Protein AF-A0A1M6M9C9-F1 (afdb_monomer_lite)

Organism: NCBI:txid1121331

pLDDT: mean 77.44, std 14.17, range [44.44, 95.62]

Structure (mmCIF, N/CA/C/O backbone):
data_AF-A0A1M6M9C9-F1
#
_entry.id   AF-A0A1M6M9C9-F1
#
loop_
_atom_site.group_PDB
_atom_site.id
_atom_site.type_symbol
_atom_site.label_atom_id
_atom_site.label_alt_id
_atom_site.label_comp_id
_atom_site.label_asym_id
_atom_site.label_entity_id
_atom_site.label_seq_id
_atom_site.pdbx_PDB_ins_code
_atom_site.Cartn_x
_atom_site.Cartn_y
_atom_site.Cartn_z
_atom_site.occupancy
_atom_site.B_iso_or_equiv
_atom_site.auth_seq_id
_atom_site.auth_comp_id
_atom_site.auth_asym_id
_atom_site.auth_atom_id
_atom_site.pdbx_PDB_model_num
ATOM 1 N N . MET A 1 1 ? -35.281 -10.801 38.984 1.00 44.44 1 MET A N 1
ATOM 2 C CA . MET A 1 1 ? -34.583 -9.946 37.993 1.00 44.44 1 MET A CA 1
ATOM 3 C C . MET A 1 1 ? -33.604 -9.018 38.710 1.00 44.44 1 MET A C 1
ATOM 5 O O . MET A 1 1 ? -34.039 -8.128 39.432 1.00 44.44 1 MET A O 1
ATOM 9 N N . LYS A 1 2 ? -32.287 -9.253 38.596 1.00 58.94 2 LYS A N 1
ATOM 10 C CA . LYS A 1 2 ? -31.262 -8.407 39.236 1.00 58.94 2 LYS A CA 1
ATOM 11 C C . LYS A 1 2 ? -31.232 -7.044 38.534 1.00 58.94 2 LYS A C 1
ATOM 13 O O . LYS A 1 2 ? -30.994 -6.980 37.333 1.00 58.94 2 LYS A O 1
ATOM 18 N N . ARG A 1 3 ? -31.496 -5.961 39.272 1.00 61.00 3 ARG A N 1
ATOM 19 C CA . ARG A 1 3 ? -31.441 -4.588 38.751 1.00 61.00 3 ARG A CA 1
ATOM 20 C C . ARG A 1 3 ? -30.004 -4.260 38.345 1.00 61.00 3 ARG A C 1
ATOM 22 O O . ARG A 1 3 ? -29.130 -4.124 39.199 1.00 61.00 3 ARG A O 1
ATOM 29 N N . LEU A 1 4 ? -29.762 -4.159 37.041 1.00 64.25 4 LEU A N 1
ATOM 30 C CA . LEU A 1 4 ? -28.493 -3.696 36.488 1.00 64.25 4 LEU A CA 1
ATOM 31 C C . LEU A 1 4 ? -28.239 -2.271 36.991 1.00 64.25 4 LEU A C 1
ATOM 33 O O . LEU A 1 4 ? -29.016 -1.353 36.729 1.00 64.25 4 LEU A O 1
ATOM 37 N N . LYS A 1 5 ? -27.167 -2.085 37.767 1.00 76.62 5 LYS A N 1
ATOM 38 C CA . LYS A 1 5 ? -26.763 -0.756 38.236 1.00 76.62 5 LYS A CA 1
ATOM 39 C C . LYS A 1 5 ? -26.326 0.062 37.017 1.00 76.62 5 LYS A C 1
ATOM 41 O O . LYS A 1 5 ? -25.571 -0.446 36.195 1.00 76.62 5 LYS A O 1
ATOM 46 N N . LYS A 1 6 ? -26.753 1.329 36.915 1.00 78.25 6 LYS A N 1
ATOM 47 C CA . LYS A 1 6 ? -26.471 2.224 35.767 1.00 78.25 6 LYS A CA 1
ATOM 48 C C . LYS A 1 6 ? -24.984 2.261 35.356 1.00 78.25 6 LYS A C 1
ATOM 50 O O . LYS A 1 6 ? -24.682 2.359 34.175 1.00 78.25 6 LYS A O 1
ATOM 55 N N . LYS A 1 7 ? -24.063 2.088 36.315 1.00 81.56 7 LYS A N 1
ATOM 56 C CA . LYS A 1 7 ? -22.613 1.973 36.069 1.00 81.56 7 LYS A CA 1
ATOM 57 C C . LYS A 1 7 ? -22.235 0.749 35.217 1.00 81.56 7 LYS A C 1
ATOM 59 O O . LYS A 1 7 ? -21.380 0.861 34.354 1.00 81.56 7 LYS A O 1
ATOM 64 N N . ASN A 1 8 ? -22.896 -0.393 35.403 1.00 86.62 8 ASN A N 1
ATOM 65 C CA . ASN A 1 8 ? -22.626 -1.613 34.634 1.00 86.62 8 ASN A CA 1
ATOM 66 C C . ASN A 1 8 ? -23.091 -1.470 33.180 1.00 86.62 8 ASN A C 1
ATOM 68 O O . ASN A 1 8 ? -22.435 -1.977 32.280 1.00 86.62 8 ASN A O 1
ATOM 72 N N . ILE A 1 9 ? -24.191 -0.747 32.951 1.00 89.62 9 ILE A N 1
ATOM 73 C CA . ILE A 1 9 ? -24.669 -0.434 31.598 1.00 89.62 9 ILE A CA 1
ATOM 74 C C . ILE A 1 9 ? -23.647 0.446 30.870 1.00 89.62 9 ILE A C 1
ATOM 76 O O . ILE A 1 9 ? -23.323 0.164 29.723 1.00 89.62 9 ILE A O 1
ATOM 80 N N . LEU A 1 10 ? -23.077 1.450 31.549 1.00 91.06 10 LEU A N 1
ATOM 81 C CA . LEU A 1 10 ? -22.030 2.298 30.972 1.00 91.06 10 LEU A CA 1
ATOM 82 C C . LEU A 1 10 ? -20.797 1.484 30.544 1.00 91.06 10 LEU A C 1
ATOM 84 O O . LEU A 1 10 ? -20.293 1.681 29.442 1.00 91.06 10 LEU A O 1
ATOM 88 N N . TYR A 1 11 ? -20.351 0.535 31.374 1.00 92.88 11 TYR A N 1
ATOM 89 C CA . TYR A 1 11 ? -19.235 -0.351 31.024 1.00 92.88 11 TYR A CA 1
ATOM 9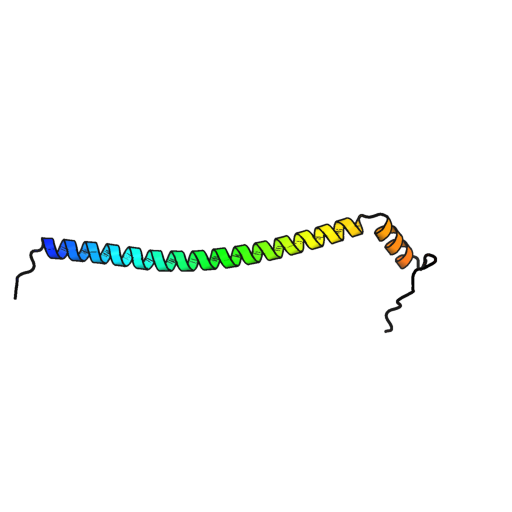0 C C . TYR A 1 11 ? -19.539 -1.235 29.814 1.00 92.88 11 TYR A C 1
ATOM 92 O O . TYR A 1 11 ? -18.699 -1.365 28.929 1.00 92.88 11 TYR A O 1
ATOM 100 N N . VAL A 1 12 ? -20.740 -1.812 29.741 1.00 93.81 12 VAL A N 1
ATOM 101 C CA . VAL A 1 12 ? -21.142 -2.637 28.592 1.00 93.81 12 VAL A CA 1
ATOM 102 C C . VAL A 1 12 ? -21.167 -1.805 27.311 1.00 93.81 12 VAL A C 1
ATOM 104 O O . VAL A 1 12 ? -20.626 -2.239 26.300 1.00 93.81 12 VAL A O 1
ATOM 107 N N . VAL A 1 13 ? -21.720 -0.590 27.355 1.00 93.69 13 VAL A N 1
ATOM 108 C CA . VAL A 1 13 ? -21.747 0.313 26.193 1.00 93.69 13 VAL A CA 1
ATOM 109 C C . VAL A 1 13 ? -20.333 0.692 25.749 1.00 93.69 13 VAL A C 1
ATOM 111 O O . VAL A 1 13 ? -20.043 0.650 24.555 1.00 93.69 13 VAL A O 1
ATOM 114 N N . ALA A 1 14 ? -19.435 0.996 26.689 1.00 93.75 14 ALA A N 1
ATOM 115 C CA . ALA A 1 14 ? -18.041 1.303 26.374 1.00 93.75 14 ALA A CA 1
ATOM 116 C C . ALA A 1 14 ? -17.332 0.118 25.697 1.00 93.75 14 ALA A C 1
ATOM 118 O O . ALA A 1 14 ? -16.662 0.300 24.684 1.00 93.75 14 ALA A O 1
ATOM 119 N N . ILE A 1 15 ? -17.528 -1.102 26.206 1.00 94.94 15 ILE A N 1
ATOM 120 C CA . ILE A 1 15 ? -16.946 -2.316 25.615 1.00 94.94 15 ILE A CA 1
ATOM 121 C C . ILE A 1 15 ? -17.495 -2.550 24.205 1.00 94.94 15 ILE A C 1
ATOM 123 O O . ILE A 1 15 ? -16.723 -2.809 23.287 1.00 94.94 15 ILE A O 1
ATOM 127 N N . VAL A 1 16 ? -18.809 -2.421 24.008 1.00 95.62 16 VAL A N 1
ATOM 128 C CA . VAL A 1 16 ? -19.433 -2.589 22.686 1.00 95.62 16 VAL A CA 1
ATOM 129 C C . VAL A 1 16 ? -18.902 -1.558 21.690 1.00 95.62 16 VAL A C 1
ATOM 131 O O . VAL A 1 16 ? -18.598 -1.915 20.555 1.00 95.62 16 VAL A O 1
ATOM 134 N N . TYR A 1 17 ? -18.724 -0.303 22.109 1.00 95.44 17 TYR A N 1
ATOM 135 C CA . TYR A 1 17 ? -18.149 0.742 21.261 1.00 95.44 17 TYR A CA 1
ATOM 136 C C . TYR A 1 17 ? -16.704 0.428 20.847 1.00 95.44 17 TYR A C 1
ATOM 138 O O . TYR A 1 17 ? -16.344 0.560 19.673 1.00 95.44 17 TYR A O 1
ATOM 146 N N . VAL A 1 18 ? -15.881 -0.045 21.788 1.00 95.06 18 VAL A N 1
ATOM 147 C CA . VAL A 1 18 ? -14.507 -0.472 21.495 1.00 95.06 18 VAL A CA 1
ATOM 148 C C 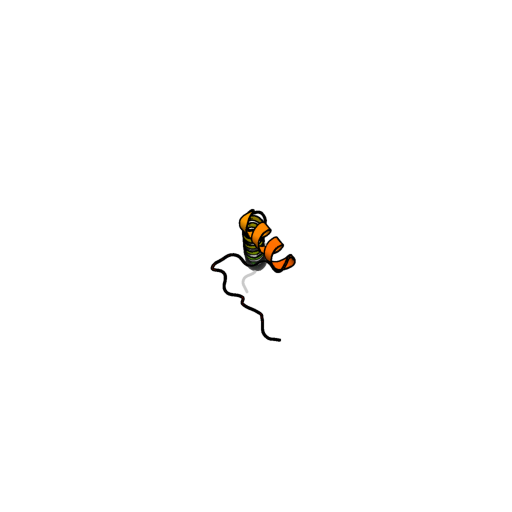. VAL A 1 18 ? -14.517 -1.651 20.520 1.00 95.06 18 VAL A C 1
ATOM 150 O O . VAL A 1 18 ? -13.875 -1.591 19.479 1.00 95.06 18 VAL A O 1
ATOM 153 N N . LEU A 1 19 ? -15.307 -2.694 20.772 1.00 95.06 19 LEU A N 1
ATOM 154 C CA . LEU A 1 19 ? -15.384 -3.844 19.864 1.00 95.06 19 LEU A CA 1
ATOM 155 C C . LEU A 1 19 ? -15.851 -3.449 18.456 1.00 95.06 19 LEU A C 1
ATOM 157 O O . LEU A 1 19 ? -15.283 -3.914 17.469 1.00 95.06 19 LEU A O 1
ATOM 161 N N . TYR A 1 20 ? -16.833 -2.551 18.353 1.00 94.75 20 TYR A N 1
ATOM 162 C CA . TYR A 1 20 ? -17.318 -2.037 17.074 1.00 94.75 20 TYR A CA 1
ATOM 163 C C . TYR A 1 20 ? -16.232 -1.274 16.303 1.00 94.75 20 TYR A C 1
ATOM 165 O O . TYR A 1 20 ? -16.016 -1.522 15.117 1.00 94.75 20 TYR A O 1
ATOM 173 N N . THR A 1 21 ? -15.515 -0.374 16.980 1.00 93.50 21 THR A N 1
ATOM 174 C CA . THR A 1 21 ? -14.437 0.415 16.363 1.00 93.50 21 THR A CA 1
ATOM 175 C C . THR A 1 21 ? -13.240 -0.441 15.960 1.00 93.50 21 THR A C 1
ATOM 177 O O . THR A 1 21 ? -12.622 -0.169 14.934 1.00 93.50 21 THR A O 1
ATOM 180 N N . PHE A 1 22 ? -12.911 -1.492 16.712 1.00 93.31 22 PHE A N 1
ATOM 181 C CA . PHE A 1 22 ? -11.875 -2.448 16.315 1.00 93.31 22 PHE A CA 1
ATOM 182 C C . PHE A 1 22 ? -12.303 -3.291 15.108 1.00 93.31 22 PHE A C 1
ATOM 184 O O . PHE A 1 22 ? -11.508 -3.491 14.190 1.00 93.31 22 PHE A O 1
ATOM 191 N N . ALA A 1 23 ? -13.559 -3.746 15.067 1.00 91.75 23 ALA A N 1
ATOM 192 C CA . ALA A 1 23 ? -14.081 -4.511 13.938 1.00 91.75 23 ALA A CA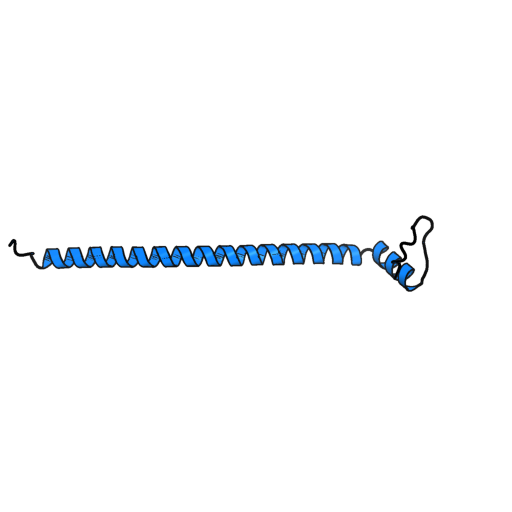 1
ATOM 193 C C . ALA A 1 23 ? -14.091 -3.689 12.638 1.00 91.75 23 ALA A C 1
ATOM 195 O O . ALA A 1 23 ? -13.652 -4.178 11.597 1.00 91.75 23 ALA A O 1
ATOM 196 N N . SER A 1 24 ? -14.529 -2.426 12.692 1.00 87.19 24 SER A N 1
ATOM 197 C CA . SER A 1 24 ? -14.528 -1.549 11.515 1.00 87.19 24 SER A CA 1
ATOM 198 C C . SER A 1 24 ? -13.109 -1.237 11.033 1.00 87.19 24 SER A C 1
ATOM 200 O O . SER A 1 24 ? -12.837 -1.313 9.835 1.00 87.19 24 SER A O 1
ATOM 202 N N . GLN A 1 25 ? -12.176 -0.977 11.954 1.00 86.25 25 GLN A N 1
ATOM 203 C CA . GLN A 1 25 ? -10.768 -0.760 11.618 1.00 86.25 25 GLN A CA 1
ATOM 204 C C . GLN A 1 25 ? -10.126 -1.992 10.974 1.00 86.25 25 GLN A C 1
ATOM 206 O O . GLN A 1 25 ? -9.383 -1.843 10.007 1.00 86.25 25 GLN A O 1
ATOM 211 N N . ALA A 1 26 ? -10.436 -3.204 11.447 1.00 87.19 26 ALA A N 1
ATOM 212 C CA . ALA A 1 26 ? -9.909 -4.437 10.863 1.00 87.19 26 ALA A CA 1
ATOM 213 C C . ALA A 1 26 ? -10.323 -4.609 9.389 1.00 87.19 26 ALA A C 1
ATOM 215 O O . ALA A 1 26 ? -9.491 -4.973 8.554 1.00 87.19 26 ALA A O 1
ATOM 216 N N . ILE A 1 27 ? -11.578 -4.290 9.054 1.00 86.88 27 ILE A N 1
ATOM 217 C CA . ILE A 1 27 ? -12.092 -4.342 7.675 1.00 86.88 27 ILE A CA 1
ATOM 218 C C . ILE A 1 27 ? -11.395 -3.292 6.800 1.00 86.88 27 ILE A C 1
ATOM 220 O O . ILE A 1 27 ? -10.913 -3.616 5.711 1.00 86.88 27 ILE A O 1
ATOM 224 N N . THR A 1 28 ? -11.284 -2.051 7.282 1.00 88.81 28 THR A N 1
ATOM 225 C CA . THR A 1 28 ? -10.592 -0.969 6.563 1.00 88.81 28 THR A CA 1
ATOM 226 C C . THR A 1 28 ? -9.139 -1.332 6.275 1.00 88.81 28 THR A C 1
ATOM 228 O O . THR A 1 28 ? -8.682 -1.186 5.142 1.00 88.81 28 THR A O 1
ATOM 231 N N . LEU A 1 29 ? -8.433 -1.891 7.261 1.00 89.75 29 LEU A N 1
ATOM 232 C CA . LEU A 1 29 ? -7.041 -2.307 7.107 1.00 89.75 29 LEU A CA 1
ATOM 233 C C . LEU A 1 29 ? -6.889 -3.404 6.043 1.00 89.75 29 LEU A C 1
ATOM 235 O O . LEU A 1 29 ? -5.917 -3.424 5.288 1.00 89.75 29 LEU A O 1
ATOM 239 N N . GLN A 1 30 ? -7.848 -4.329 5.971 1.00 88.50 30 GLN A N 1
ATOM 240 C CA . GLN A 1 30 ? -7.831 -5.403 4.984 1.00 88.50 30 GLN A CA 1
ATOM 241 C C . GLN A 1 30 ? -8.076 -4.878 3.563 1.00 88.50 30 GLN A C 1
ATOM 243 O O . GLN A 1 30 ? -7.421 -5.334 2.624 1.00 88.50 30 GLN A O 1
ATOM 248 N N . ASN A 1 31 ? -8.968 -3.899 3.402 1.00 87.38 31 ASN A N 1
ATOM 249 C CA . ASN A 1 31 ? -9.212 -3.244 2.116 1.00 87.38 31 ASN A CA 1
ATOM 250 C C . ASN A 1 31 ? -7.998 -2.423 1.663 1.00 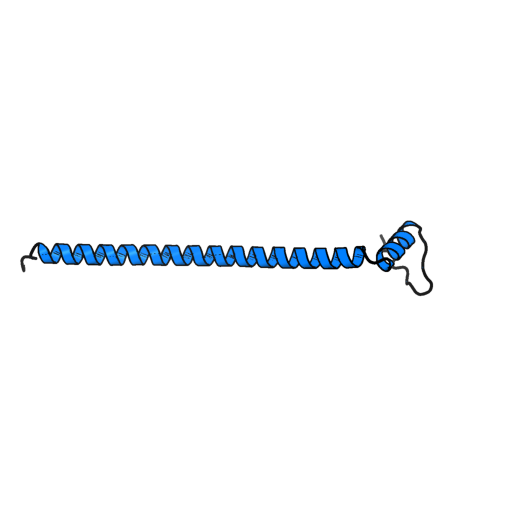87.38 31 ASN A C 1
ATOM 252 O O . ASN A 1 31 ? -7.536 -2.602 0.538 1.00 87.38 31 ASN A O 1
ATOM 256 N N . GLN A 1 32 ? -7.404 -1.635 2.561 1.00 86.50 32 GLN A N 1
ATOM 257 C CA . GLN A 1 32 ? -6.180 -0.878 2.277 1.00 86.50 32 GLN A CA 1
ATOM 258 C C . GLN A 1 32 ? -5.019 -1.796 1.875 1.00 86.50 32 GLN A C 1
ATOM 260 O O . GLN A 1 32 ? -4.310 -1.517 0.913 1.00 86.50 32 GLN A O 1
ATOM 265 N N . LYS A 1 33 ? -4.846 -2.945 2.544 1.00 88.06 33 LYS A N 1
ATOM 266 C CA . LYS A 1 33 ? -3.834 -3.941 2.151 1.00 88.06 33 LYS A CA 1
ATOM 267 C C . LYS A 1 33 ? -4.053 -4.481 0.737 1.00 88.06 33 LYS A C 1
ATOM 269 O O . LYS A 1 33 ? -3.081 -4.675 0.011 1.00 88.06 33 LYS A O 1
ATOM 274 N N . LYS A 1 34 ? -5.306 -4.724 0.336 1.00 88.88 34 LYS A N 1
ATOM 275 C CA . LYS A 1 34 ? -5.631 -5.166 -1.030 1.00 88.88 34 LYS A CA 1
ATOM 276 C C . LYS A 1 34 ? -5.309 -4.088 -2.060 1.00 88.88 34 LYS A C 1
ATOM 278 O O . LYS A 1 34 ? -4.770 -4.413 -3.112 1.00 88.88 34 LYS A O 1
ATOM 283 N N . GLU A 1 35 ? -5.615 -2.829 -1.766 1.00 88.25 35 GLU A N 1
ATOM 284 C CA . GLU A 1 35 ? -5.272 -1.705 -2.642 1.00 88.25 35 GLU A CA 1
ATOM 285 C C . GLU A 1 35 ? -3.759 -1.555 -2.787 1.00 88.25 35 GLU A C 1
ATOM 287 O O . GLU A 1 35 ? -3.259 -1.525 -3.907 1.00 88.25 35 GLU A O 1
ATOM 292 N N . ILE A 1 36 ? -3.013 -1.581 -1.679 1.00 89.94 36 ILE A N 1
ATOM 293 C CA . ILE A 1 36 ? -1.544 -1.542 -1.694 1.00 89.94 36 ILE A CA 1
ATOM 294 C C . ILE A 1 36 ? -0.973 -2.690 -2.533 1.00 89.94 36 ILE A C 1
ATOM 296 O O . ILE A 1 36 ? -0.051 -2.479 -3.317 1.00 89.94 36 ILE A O 1
ATOM 300 N N . ALA A 1 37 ? -1.520 -3.903 -2.409 1.00 90.69 37 ALA A N 1
ATOM 301 C CA . ALA A 1 37 ? -1.083 -5.038 -3.217 1.00 90.69 37 ALA A CA 1
ATOM 302 C C . ALA A 1 37 ? -1.320 -4.805 -4.719 1.00 90.69 37 ALA A C 1
ATOM 304 O O . ALA A 1 37 ? -0.423 -5.071 -5.518 1.00 90.69 37 ALA A O 1
ATOM 305 N N . LYS A 1 38 ? -2.482 -4.255 -5.101 1.00 90.94 38 LYS A N 1
ATOM 306 C CA . LYS A 1 38 ? -2.771 -3.891 -6.498 1.00 90.94 38 LYS A CA 1
ATOM 307 C C . LYS A 1 38 ? -1.806 -2.830 -7.017 1.00 90.94 38 LYS A C 1
ATOM 309 O O . LYS A 1 38 ? -1.203 -3.033 -8.064 1.00 90.94 38 LYS A O 1
ATOM 314 N N . TYR A 1 39 ? -1.613 -1.741 -6.273 1.00 87.88 39 TYR A N 1
ATOM 315 C CA . TYR A 1 39 ? -0.700 -0.671 -6.673 1.00 87.88 39 TYR A CA 1
ATOM 316 C C . TYR A 1 39 ? 0.749 -1.151 -6.777 1.00 87.88 39 TYR A C 1
ATOM 318 O O . TYR A 1 39 ? 1.441 -0.781 -7.716 1.00 87.88 39 TYR A O 1
ATOM 326 N N . ASN A 1 40 ? 1.204 -2.021 -5.873 1.00 89.94 40 ASN A N 1
ATOM 327 C CA . ASN A 1 40 ? 2.536 -2.620 -5.977 1.00 89.94 40 ASN A CA 1
ATOM 328 C C . ASN A 1 40 ? 2.679 -3.503 -7.219 1.00 89.94 40 ASN A C 1
ATOM 330 O O . ASN A 1 40 ? 3.729 -3.489 -7.856 1.00 89.94 40 ASN A O 1
ATOM 334 N N . GLN A 1 41 ? 1.640 -4.259 -7.576 1.00 90.50 41 GLN A N 1
ATOM 335 C CA . GLN A 1 41 ? 1.651 -5.072 -8.788 1.00 90.50 41 GLN A CA 1
ATOM 336 C C . GLN A 1 41 ? 1.680 -4.200 -10.053 1.00 90.50 41 GLN A C 1
ATOM 338 O O . GLN A 1 41 ? 2.438 -4.493 -10.976 1.00 90.50 41 GLN A O 1
ATOM 343 N N . GLU A 1 42 ? 0.900 -3.118 -10.085 1.00 89.31 42 GLU A N 1
ATOM 344 C CA . GLU A 1 42 ? 0.928 -2.110 -11.153 1.00 89.31 42 GLU A CA 1
ATOM 345 C C . GLU A 1 42 ? 2.330 -1.500 -11.286 1.00 89.31 42 GLU A C 1
ATOM 347 O O . GLU A 1 42 ? 2.911 -1.470 -12.366 1.00 89.31 42 GLU A O 1
ATOM 352 N N . LEU A 1 43 ? 2.919 -1.095 -10.158 1.00 89.50 43 LEU A N 1
ATOM 353 C CA . LEU A 1 43 ? 4.235 -0.470 -10.105 1.00 89.50 43 LEU A CA 1
ATOM 354 C C . LEU A 1 43 ? 5.330 -1.427 -10.581 1.00 89.50 43 LEU A C 1
ATOM 356 O O . LEU A 1 43 ? 6.217 -1.016 -11.324 1.00 89.50 43 LEU A O 1
ATOM 360 N N . GLN A 1 44 ? 5.256 -2.710 -10.216 1.00 89.00 44 GLN A N 1
ATOM 361 C CA . GLN A 1 44 ? 6.174 -3.723 -10.739 1.00 89.00 44 GLN A CA 1
ATOM 362 C C . GLN A 1 44 ? 6.042 -3.903 -12.252 1.00 89.00 44 GLN A C 1
ATOM 364 O O . GLN A 1 44 ? 7.064 -4.004 -12.925 1.00 89.00 44 GLN A O 1
ATOM 369 N N . ARG A 1 45 ? 4.818 -3.914 -12.794 1.00 89.00 45 ARG A N 1
ATOM 370 C CA . ARG A 1 45 ? 4.594 -4.017 -14.245 1.00 89.00 45 ARG A CA 1
ATOM 371 C C . ARG A 1 45 ? 5.176 -2.825 -14.988 1.00 89.00 45 ARG A C 1
ATOM 373 O O . ARG A 1 45 ? 5.982 -3.022 -15.887 1.00 89.00 45 ARG A O 1
ATOM 380 N N . VAL A 1 46 ? 4.833 -1.613 -14.558 1.00 86.00 46 VAL A N 1
ATOM 381 C CA . VAL A 1 46 ? 5.333 -0.376 -15.174 1.00 86.00 46 VAL A CA 1
ATOM 382 C C . VAL A 1 46 ? 6.854 -0.291 -15.068 1.00 86.00 46 VAL A C 1
ATOM 384 O O . VAL A 1 46 ? 7.516 0.123 -16.011 1.00 86.00 46 VAL A O 1
ATOM 387 N N . LYS A 1 47 ? 7.439 -0.716 -13.943 1.00 88.06 47 LYS A N 1
ATOM 388 C CA . LYS A 1 47 ? 8.896 -0.741 -13.784 1.00 88.06 47 LYS A CA 1
ATOM 389 C C . LYS A 1 47 ? 9.561 -1.754 -14.720 1.00 88.06 47 LYS A C 1
ATOM 391 O O . LYS A 1 47 ? 10.604 -1.441 -15.280 1.00 88.06 47 LYS A O 1
ATOM 396 N N . ALA A 1 48 ? 8.968 -2.935 -14.892 1.00 86.56 48 ALA A N 1
ATOM 397 C CA . ALA A 1 48 ? 9.473 -3.942 -15.821 1.00 86.56 48 ALA A CA 1
ATOM 398 C C . ALA A 1 48 ? 9.381 -3.465 -17.278 1.00 86.56 48 ALA A C 1
ATOM 400 O O . ALA A 1 48 ? 10.334 -3.630 -18.029 1.00 86.56 48 ALA A O 1
ATOM 401 N N . GLU A 1 49 ? 8.273 -2.826 -17.653 1.00 86.81 49 GLU A N 1
ATOM 402 C CA . GLU A 1 49 ? 8.088 -2.231 -18.979 1.00 86.81 49 GLU A CA 1
ATOM 403 C C . GLU A 1 49 ? 9.087 -1.099 -19.231 1.00 86.81 49 GLU A C 1
ATOM 405 O O . GLU A 1 49 ? 9.731 -1.064 -20.272 1.00 86.81 49 GLU A O 1
ATOM 410 N N . ASN A 1 50 ? 9.290 -0.213 -18.254 1.00 85.44 50 ASN A N 1
ATOM 411 C CA . ASN A 1 50 ? 10.283 0.853 -18.360 1.00 85.44 50 ASN A CA 1
ATOM 412 C C . ASN A 1 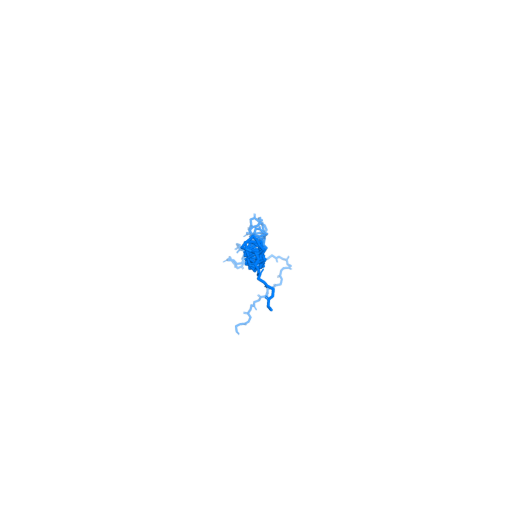50 ? 11.696 0.283 -18.546 1.00 85.44 50 ASN A C 1
ATOM 414 O O . ASN A 1 50 ? 12.440 0.757 -19.396 1.00 85.44 50 ASN A O 1
ATOM 418 N N . GLN A 1 51 ? 12.037 -0.774 -17.806 1.00 82.62 51 GLN A N 1
ATOM 419 C CA . GLN A 1 51 ? 13.334 -1.424 -17.939 1.00 82.62 51 GLN A CA 1
ATOM 420 C C . GLN A 1 51 ? 13.511 -2.086 -19.313 1.00 82.62 51 GLN A C 1
ATOM 422 O O . GLN A 1 51 ? 14.554 -1.899 -19.925 1.00 82.62 51 GLN A O 1
ATOM 427 N N . GLN A 1 52 ? 12.483 -2.755 -19.847 1.00 81.06 52 GLN A N 1
ATOM 428 C CA . GLN A 1 52 ? 12.517 -3.284 -21.217 1.00 81.06 52 GLN A CA 1
ATOM 429 C C . GLN A 1 52 ? 12.690 -2.177 -22.258 1.00 81.06 52 GLN A C 1
ATOM 431 O O . GLN A 1 52 ? 13.546 -2.283 -23.125 1.00 81.06 52 GLN A O 1
ATOM 436 N N . LEU A 1 53 ? 11.933 -1.084 -22.142 1.00 79.75 53 LEU A N 1
ATOM 437 C CA . LEU A 1 53 ? 12.058 0.060 -23.044 1.00 79.75 53 LEU A CA 1
ATOM 438 C C . LEU A 1 53 ? 13.437 0.722 -22.950 1.00 79.75 53 LEU A C 1
ATOM 440 O O . LEU A 1 53 ? 13.937 1.236 -23.945 1.00 79.75 53 LEU A O 1
ATOM 444 N N . GLN A 1 54 ? 14.053 0.726 -21.769 1.00 75.31 54 GLN A N 1
ATOM 445 C CA . GLN A 1 54 ? 15.398 1.251 -21.566 1.00 75.31 54 GLN A CA 1
ATOM 446 C C . GLN A 1 54 ? 16.471 0.330 -22.156 1.00 75.31 54 GLN A C 1
ATOM 448 O O . GLN A 1 54 ? 17.436 0.828 -22.737 1.00 75.31 54 GLN A O 1
ATOM 453 N N . ASP A 1 55 ? 16.292 -0.986 -22.057 1.00 75.19 55 ASP A N 1
ATOM 454 C CA . ASP A 1 55 ? 17.156 -1.969 -22.711 1.00 75.19 55 ASP A CA 1
ATOM 455 C C . ASP A 1 55 ? 17.029 -1.860 -24.242 1.00 75.19 55 ASP A C 1
ATOM 457 O O . ASP A 1 55 ? 18.040 -1.740 -24.935 1.00 75.19 55 ASP A O 1
ATOM 461 N N . ASP A 1 56 ? 15.803 -1.780 -24.770 1.00 69.38 56 ASP A N 1
ATOM 462 C CA . ASP A 1 56 ? 15.523 -1.579 -26.197 1.00 69.38 56 ASP A CA 1
ATOM 463 C C . ASP A 1 56 ? 16.092 -0.252 -26.707 1.00 69.38 56 ASP A C 1
ATOM 465 O O . ASP A 1 56 ? 16.696 -0.205 -27.778 1.00 69.38 56 ASP A O 1
ATOM 469 N N . ALA A 1 57 ? 15.942 0.830 -25.938 1.00 69.81 57 ALA A N 1
ATOM 470 C CA . ALA A 1 57 ? 16.532 2.122 -26.264 1.00 69.81 57 ALA A CA 1
ATOM 471 C C . ALA A 1 57 ? 18.061 2.048 -26.266 1.00 69.81 57 ALA A C 1
ATOM 473 O O . ALA A 1 57 ? 18.683 2.584 -27.173 1.00 69.81 57 ALA A O 1
ATOM 474 N N . SER A 1 58 ? 18.668 1.350 -25.303 1.00 65.00 58 SER A N 1
ATOM 475 C CA . SER A 1 58 ? 20.125 1.192 -25.237 1.00 65.00 58 SER A CA 1
ATOM 476 C C . SER A 1 58 ? 20.661 0.378 -26.415 1.00 65.00 58 SER A C 1
ATOM 478 O O . SER A 1 58 ? 21.709 0.710 -26.956 1.00 65.00 58 SER A O 1
ATOM 480 N N . ILE A 1 59 ? 19.934 -0.656 -26.850 1.00 63.38 59 ILE A N 1
ATOM 481 C CA . ILE A 1 59 ? 20.257 -1.413 -28.066 1.00 63.38 59 ILE A CA 1
ATOM 482 C C . ILE A 1 59 ? 20.069 -0.525 -29.299 1.00 63.38 59 ILE A C 1
ATOM 484 O O . ILE A 1 59 ? 20.928 -0.521 -30.176 1.00 63.38 59 ILE A O 1
ATOM 488 N N . ALA A 1 60 ? 18.993 0.259 -29.366 1.00 60.56 60 ALA A N 1
ATOM 489 C CA . ALA A 1 60 ? 18.741 1.164 -30.482 1.00 60.56 60 ALA A CA 1
ATOM 490 C C . ALA A 1 60 ? 19.807 2.266 -30.616 1.00 60.56 60 ALA A C 1
ATOM 492 O O . ALA A 1 60 ? 20.132 2.664 -31.735 1.00 60.56 60 ALA A O 1
ATOM 493 N N . ASP A 1 61 ? 20.367 2.709 -29.489 1.00 59.22 61 ASP A N 1
ATOM 494 C CA . ASP A 1 61 ? 21.428 3.718 -29.405 1.00 59.22 61 ASP A CA 1
ATOM 495 C C . ASP A 1 61 ? 22.830 3.137 -29.674 1.00 59.22 61 ASP A C 1
ATOM 497 O O . ASP A 1 61 ? 23.814 3.874 -29.704 1.00 59.22 61 ASP A O 1
ATOM 501 N N . THR A 1 62 ? 22.960 1.819 -29.895 1.00 64.56 62 THR A N 1
ATOM 502 C CA . THR A 1 62 ? 24.229 1.254 -30.372 1.00 64.56 62 THR A CA 1
ATOM 503 C C . THR A 1 62 ? 24.409 1.494 -31.867 1.00 64.56 62 THR A C 1
ATOM 505 O O . THR A 1 62 ? 23.514 1.236 -32.681 1.00 64.56 62 THR A O 1
ATOM 508 N N . ASP A 1 63 ? 25.616 1.928 -32.239 1.00 60.78 63 ASP A N 1
ATOM 509 C CA . ASP A 1 63 ? 26.016 2.151 -33.632 1.00 60.78 63 ASP A CA 1
ATOM 510 C C . ASP A 1 63 ? 25.747 0.924 -34.516 1.00 60.78 63 ASP A C 1
ATOM 512 O O . ASP A 1 63 ? 25.373 1.074 -35.673 1.00 60.78 63 ASP A O 1
ATOM 516 N N . GLU A 1 64 ? 25.850 -0.294 -33.975 1.00 66.56 64 GLU A N 1
ATOM 517 C CA . GLU A 1 64 ? 25.600 -1.539 -34.709 1.00 66.56 64 GLU A CA 1
ATOM 518 C C . GLU A 1 64 ? 24.122 -1.712 -35.109 1.00 66.56 64 GLU A C 1
ATOM 520 O O . GLU A 1 64 ? 23.829 -2.115 -36.238 1.00 66.56 64 GLU A O 1
ATOM 525 N N . TYR A 1 65 ? 23.177 -1.368 -34.225 1.00 65.88 65 TYR A N 1
ATOM 526 C CA . TYR A 1 65 ? 21.746 -1.417 -34.537 1.00 65.88 65 TYR A CA 1
ATOM 527 C C . TYR A 1 65 ? 21.359 -0.323 -35.533 1.00 65.88 65 TYR A C 1
ATOM 529 O O . TYR A 1 65 ? 20.626 -0.589 -36.489 1.00 65.88 65 TYR A O 1
ATOM 537 N N . SER A 1 66 ? 21.893 0.888 -35.354 1.00 64.69 66 SER A N 1
ATOM 538 C CA . SER A 1 66 ? 21.695 1.997 -36.291 1.00 64.69 66 SER A CA 1
ATOM 539 C C . SER A 1 66 ? 22.303 1.708 -37.668 1.00 64.69 66 SER A C 1
ATOM 541 O O . SER A 1 66 ? 21.660 1.960 -38.687 1.00 64.69 66 SER A O 1
ATOM 543 N N . GLU A 1 67 ? 23.493 1.107 -37.728 1.00 68.12 67 GLU A N 1
ATOM 544 C CA . GLU A 1 67 ? 24.132 0.673 -38.973 1.00 68.12 67 GLU A CA 1
ATOM 545 C C . GLU A 1 67 ? 23.315 -0.430 -39.657 1.00 68.12 67 GLU A C 1
ATOM 547 O O . GLU A 1 67 ? 23.077 -0.358 -40.864 1.00 68.12 67 GLU A O 1
ATOM 552 N N . ARG A 1 68 ? 22.825 -1.422 -38.899 1.00 69.56 68 ARG A N 1
ATOM 553 C CA . ARG A 1 68 ? 21.962 -2.484 -39.435 1.00 69.56 68 ARG A CA 1
ATOM 554 C C . ARG A 1 68 ? 20.638 -1.927 -39.961 1.00 69.56 68 ARG A C 1
ATOM 556 O O . ARG A 1 68 ? 20.223 -2.296 -41.055 1.00 69.56 68 ARG A O 1
ATOM 563 N N . LEU A 1 69 ? 20.005 -1.004 -39.234 1.00 68.88 69 LEU A N 1
ATOM 564 C CA . LEU A 1 69 ? 18.760 -0.353 -39.649 1.00 68.88 69 LEU A CA 1
ATOM 565 C C . LEU A 1 69 ? 18.966 0.524 -40.892 1.00 68.88 69 LEU A C 1
ATOM 567 O O . LEU A 1 69 ? 18.141 0.507 -41.806 1.00 68.88 69 LEU A O 1
ATOM 571 N N . ALA A 1 70 ? 20.070 1.271 -40.963 1.00 69.00 70 ALA A N 1
ATOM 572 C CA . ALA A 1 70 ? 20.436 2.038 -42.149 1.00 69.00 70 ALA A CA 1
ATOM 573 C C . ALA A 1 70 ? 20.679 1.114 -43.352 1.00 69.00 70 ALA A C 1
ATOM 575 O O . ALA A 1 70 ? 20.169 1.384 -44.438 1.00 69.00 70 ALA A O 1
ATOM 576 N N . ARG A 1 71 ? 21.384 -0.007 -43.153 1.00 72.75 71 ARG A N 1
ATOM 577 C CA . ARG A 1 71 ? 21.594 -1.046 -44.172 1.00 72.75 71 ARG A CA 1
ATOM 578 C C . ARG A 1 71 ? 20.273 -1.637 -44.668 1.00 72.75 71 ARG A C 1
ATOM 580 O O . ARG A 1 71 ? 20.059 -1.679 -45.876 1.00 72.75 71 ARG A O 1
ATOM 587 N N . GLU A 1 72 ? 19.351 -1.978 -43.772 1.00 69.50 72 GLU A N 1
ATOM 588 C CA . GLU A 1 72 ? 18.025 -2.504 -44.121 1.00 69.50 72 GLU A CA 1
ATOM 589 C C . GLU A 1 72 ? 17.190 -1.486 -44.918 1.00 69.50 72 GLU A C 1
ATOM 591 O O . GLU A 1 72 ? 16.598 -1.821 -45.944 1.00 69.50 72 GLU A O 1
ATOM 596 N N . ARG A 1 73 ? 17.204 -0.207 -44.515 1.00 69.31 73 ARG A N 1
ATOM 597 C CA . ARG A 1 73 ? 16.529 0.884 -45.242 1.00 69.31 73 ARG A CA 1
ATOM 598 C C . ARG A 1 73 ? 17.153 1.182 -46.607 1.00 69.31 73 ARG A C 1
ATOM 600 O O . ARG A 1 73 ? 16.441 1.638 -47.499 1.00 69.31 73 ARG A O 1
ATOM 607 N N . LEU A 1 74 ? 18.454 0.944 -46.765 1.00 72.75 74 LEU A N 1
ATOM 608 C CA . LEU A 1 74 ? 19.200 1.136 -48.013 1.00 72.75 74 LEU A CA 1
ATOM 609 C C . LEU A 1 74 ? 19.264 -0.134 -48.884 1.00 72.75 74 LEU A C 1
ATOM 611 O O . LEU A 1 74 ? 19.786 -0.070 -49.995 1.00 72.75 74 LEU A O 1
ATOM 615 N N . GLY A 1 75 ? 18.733 -1.270 -48.414 1.00 68.56 75 GLY A N 1
ATOM 616 C CA . GLY A 1 75 ? 18.778 -2.553 -49.126 1.00 68.56 75 GLY A CA 1
ATOM 617 C C . GLY A 1 75 ? 20.180 -3.170 -49.224 1.00 68.56 75 GLY A C 1
ATOM 618 O O . GLY A 1 75 ? 20.457 -3.916 -50.160 1.00 68.56 75 GLY A O 1
ATOM 619 N N . LEU A 1 76 ? 21.074 -2.835 -48.292 1.00 69.06 76 LEU A N 1
ATOM 620 C CA . LEU A 1 76 ? 22.454 -3.320 -48.229 1.00 69.06 76 LEU A CA 1
ATOM 621 C C . LEU A 1 76 ? 22.550 -4.483 -47.227 1.00 69.06 76 LEU A C 1
ATOM 623 O O . LEU A 1 76 ? 21.983 -4.402 -46.142 1.00 69.06 76 LEU A O 1
ATOM 627 N N . VAL A 1 77 ? 23.284 -5.549 -47.561 1.00 61.72 77 VAL A N 1
ATOM 628 C CA . VAL A 1 77 ? 23.462 -6.744 -46.706 1.00 61.72 77 VAL A CA 1
ATOM 629 C C . VAL A 1 77 ? 24.953 -6.942 -46.431 1.00 61.72 77 VAL A C 1
ATOM 631 O O . VAL A 1 77 ? 25.766 -6.733 -47.332 1.00 61.72 77 VAL A O 1
ATOM 634 N N . LYS A 1 78 ? 25.330 -7.297 -45.197 1.00 65.00 78 LYS A N 1
ATOM 635 C CA . LYS A 1 78 ? 26.731 -7.569 -44.828 1.00 65.00 78 LYS A CA 1
ATOM 636 C C . LYS A 1 78 ? 27.052 -9.050 -45.057 1.00 65.00 78 LYS A C 1
ATOM 638 O O . LYS A 1 78 ? 26.188 -9.902 -44.858 1.00 65.00 78 LYS A O 1
ATOM 643 N N . ASP A 1 79 ? 28.285 -9.361 -45.461 1.00 53.97 79 ASP A N 1
ATOM 644 C CA . ASP A 1 79 ? 28.718 -10.745 -45.694 1.00 53.97 79 ASP A CA 1
ATOM 645 C C . ASP A 1 79 ? 28.528 -11.594 -44.421 1.00 53.97 79 ASP A C 1
ATOM 647 O O . ASP A 1 79 ? 29.191 -11.365 -43.408 1.00 53.97 79 ASP A O 1
ATOM 651 N N . GLY A 1 80 ? 27.599 -12.558 -44.477 1.00 63.03 80 GLY A N 1
ATOM 652 C CA . GLY A 1 80 ? 27.251 -13.461 -43.371 1.00 63.03 80 GLY A CA 1
ATOM 653 C C . GLY A 1 80 ? 25.864 -13.268 -42.733 1.00 63.03 80 GLY A C 1
ATOM 654 O O . GLY A 1 80 ? 25.532 -14.034 -41.831 1.00 63.03 80 GLY A O 1
ATOM 655 N N . GLU A 1 81 ? 25.047 -12.301 -43.169 1.00 59.09 81 GLU A N 1
ATOM 656 C CA . GLU A 1 81 ? 23.647 -12.149 -42.720 1.00 59.09 81 GLU A CA 1
ATOM 657 C C . GLU A 1 81 ? 22.665 -12.879 -43.668 1.00 59.09 81 GLU A C 1
ATOM 659 O O . GLU A 1 81 ? 22.599 -12.577 -44.860 1.00 59.09 81 GLU A O 1
ATOM 664 N N . ASP A 1 82 ? 21.874 -13.828 -43.144 1.00 58.88 82 ASP A N 1
ATOM 665 C CA . ASP A 1 82 ? 20.809 -14.509 -43.898 1.00 58.88 82 ASP A CA 1
ATOM 666 C C . ASP A 1 82 ? 19.586 -13.594 -44.079 1.00 58.88 82 ASP A C 1
ATOM 668 O O . ASP A 1 82 ? 19.011 -13.076 -43.118 1.00 58.88 82 ASP A O 1
ATOM 672 N N . ILE A 1 83 ? 19.148 -13.424 -45.329 1.00 55.88 83 ILE A N 1
ATOM 673 C CA . ILE A 1 83 ? 17.991 -12.594 -45.678 1.00 55.88 83 ILE A CA 1
ATOM 674 C C . ILE A 1 83 ? 16.701 -13.321 -45.268 1.00 55.88 83 ILE A C 1
ATOM 676 O O . ILE A 1 83 ? 16.167 -14.143 -46.016 1.00 55.88 83 ILE A O 1
ATOM 680 N N . ILE A 1 84 ? 16.145 -12.993 -44.101 1.00 55.56 84 IL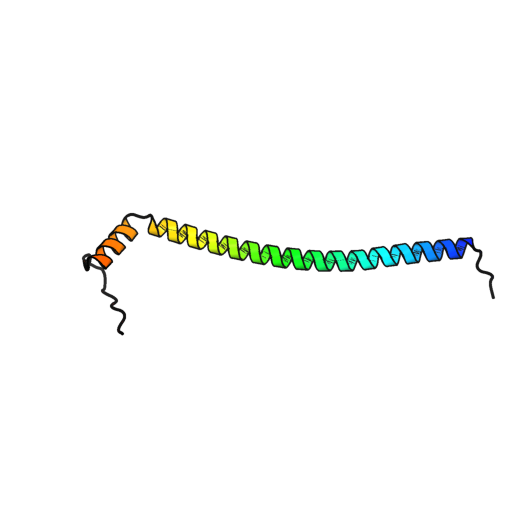E A N 1
ATOM 681 C CA . ILE A 1 84 ? 14.791 -13.423 -43.731 1.00 55.56 84 ILE A CA 1
ATOM 682 C C . ILE A 1 84 ? 13.800 -12.452 -44.374 1.00 55.56 84 ILE A C 1
ATOM 684 O O . ILE A 1 84 ? 13.387 -11.466 -43.772 1.00 55.56 84 ILE A O 1
ATOM 688 N N . ILE A 1 85 ? 13.418 -12.721 -45.624 1.00 59.59 85 ILE A N 1
ATOM 689 C CA . ILE A 1 85 ? 12.298 -12.024 -46.265 1.00 59.59 85 ILE A CA 1
ATOM 690 C C . ILE A 1 85 ? 11.010 -12.621 -45.680 1.00 59.59 85 ILE A C 1
ATOM 692 O O . ILE A 1 85 ? 10.735 -13.799 -45.943 1.00 59.59 85 ILE A O 1
ATOM 696 N N . PRO A 1 86 ? 10.200 -11.879 -44.898 1.00 51.81 86 PRO A N 1
ATOM 697 C CA . PRO A 1 86 ? 8.902 -12.380 -44.476 1.00 51.81 86 PRO A CA 1
ATOM 698 C C . PRO A 1 86 ? 8.039 -12.580 -45.724 1.00 51.81 86 PRO A C 1
ATOM 700 O O . PRO A 1 86 ? 7.663 -11.633 -46.419 1.00 51.81 86 PRO A O 1
ATOM 703 N N . LYS A 1 87 ? 7.780 -13.849 -46.045 1.00 44.66 87 LYS A N 1
ATOM 704 C CA . LYS A 1 87 ? 6.937 -14.256 -47.166 1.00 44.66 87 LYS A CA 1
ATOM 705 C C . LYS A 1 87 ? 5.511 -13.768 -46.895 1.00 44.66 87 LYS A C 1
ATOM 707 O O . LYS A 1 87 ? 4.926 -14.131 -45.877 1.00 44.66 87 LYS A O 1
ATOM 712 N N . LYS A 1 88 ? 5.015 -12.913 -47.789 1.00 45.09 88 LYS A N 1
ATOM 713 C CA . LYS A 1 88 ? 3.654 -12.368 -47.780 1.00 45.09 88 LYS A CA 1
ATOM 714 C C . LYS A 1 88 ? 2.601 -13.463 -47.946 1.00 45.09 88 LYS A C 1
ATOM 716 O O . LYS A 1 88 ? 2.889 -14.436 -48.682 1.00 45.09 88 LYS A O 1
#

Foldseek 3Di:
DDPDDPVNVVVVVVVVVVVVVVVVVVVVVVVVVVVVVVVVVVVVVVVVVVVVVVVVVVVCPDPVVVVVVVCVVVVHDDPPDDDPDPDD

Secondary structure (DSSP, 8-state):
-----HHHHHHHHHHHHHHHHHHHHHHHHHHHHHHHHHHHHHHHHHHHHHHHHHHHHHHHTSHHHHHHHHHHHHT---TT--------

Sequence (88 aa):
MKRLKKKNILYVVAIVYVLYTFASQAITLQNQKKEIAKYNQELQRVKAENQQLQDDASIADTDEYSERLARERLGLVKDGEDIIIPKK

InterPro domains:
  IPR007060 Septum formation initiator FtsL/DivIC [PF04977] (13-86)

Radius of gyration: 33.58 Å; chains: 1; bounding box: 63×18×88 Å